Protein AF-A0A367HZF8-F1 (afdb_monomer)

Mean predicted aligned error: 10.72 Å

pLDDT: mean 70.65, std 14.62, range [42.12, 89.94]

Solvent-accessible surface area (backbone atoms only — not com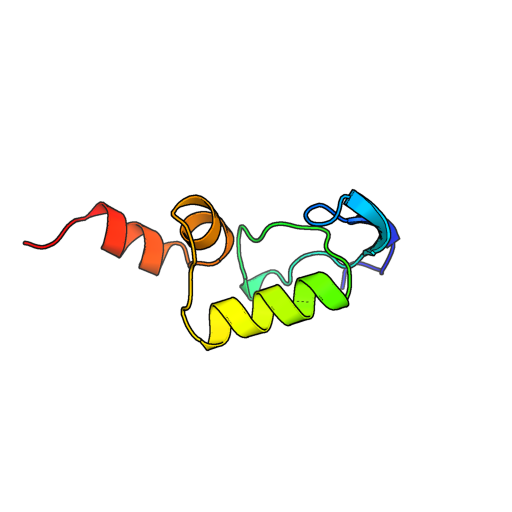parable to full-atom values): 4350 Å² total; per-residue (Å²): 134,85,76,78,40,82,39,59,16,67,80,83,62,51,77,41,64,21,39,68,62,58,78,93,58,61,77,37,82,55,36,26,27,72,70,58,45,49,55,48,52,52,31,54,74,65,69,59,56,87,43,75,68,48,36,62,35,60,42,52,72,67,60,49,49,55,64,70,68,50,90,128

Foldseek 3Di:
DDDFDQQQAQPPRDGGTWDADDVVQPQARDGHDPVVVVVLVVCLVVVVQPDPVSCVRGPDPVVVVVVVVDDD

Sequence (72 aa):
MSEPVEARCARCGQRRVVFPAPEEWGAAQSPLCTRDWQLYAEARANKTYVDFHDAFDNASDEELEEALRGPQ

Secondary structure (DSSP, 8-state):
-PPPEEEE-TTT--EEEEEPPPGGG-S---SEEHHHHHHHHHHHHHT---SHHHHHHHS-HHHHHHHHH---

Radius of gyration: 13.4 Å; Cα contacts (8 Å, |Δi|>4): 85; chains: 1; bounding box: 24×17×47 Å

Structure (mmCIF, N/CA/C/O backbone):
data_AF-A0A367HZF8-F1
#
_entry.id   AF-A0A367HZF8-F1
#
loop_
_atom_site.group_PDB
_atom_site.id
_atom_site.type_symbol
_atom_site.label_atom_id
_atom_site.label_alt_id
_atom_site.label_comp_id
_atom_site.label_asym_id
_atom_site.label_entity_id
_atom_site.label_seq_id
_atom_site.pdbx_PDB_ins_code
_atom_site.Cartn_x
_atom_site.Cartn_y
_atom_site.Cartn_z
_atom_site.occupancy
_atom_site.B_iso_or_equiv
_atom_site.auth_seq_id
_atom_site.auth_comp_id
_atom_site.auth_asym_id
_atom_site.auth_atom_id
_atom_site.pdbx_PDB_model_num
ATOM 1 N N . MET A 1 1 ? 16.544 0.766 -8.994 1.00 49.88 1 MET A N 1
ATOM 2 C CA . MET A 1 1 ? 15.238 1.296 -9.441 1.00 49.88 1 MET A CA 1
ATOM 3 C C . MET A 1 1 ? 14.579 0.217 -10.272 1.00 49.88 1 MET A C 1
ATOM 5 O O . MET A 1 1 ? 15.034 -0.031 -11.379 1.00 49.88 1 MET A O 1
ATOM 9 N N . SER A 1 2 ? 13.602 -0.485 -9.713 1.00 57.19 2 SER A N 1
ATOM 10 C CA . SER A 1 2 ? 12.863 -1.508 -10.453 1.00 57.19 2 SER A CA 1
ATOM 11 C C . SER A 1 2 ? 11.919 -0.826 -11.446 1.00 57.19 2 SER A C 1
ATOM 13 O O . SER A 1 2 ? 11.175 0.079 -11.069 1.00 57.19 2 SER A O 1
ATOM 15 N N . GLU A 1 3 ? 12.005 -1.207 -12.717 1.00 64.31 3 GLU A N 1
ATOM 16 C CA . GLU A 1 3 ? 11.250 -0.596 -13.814 1.00 64.3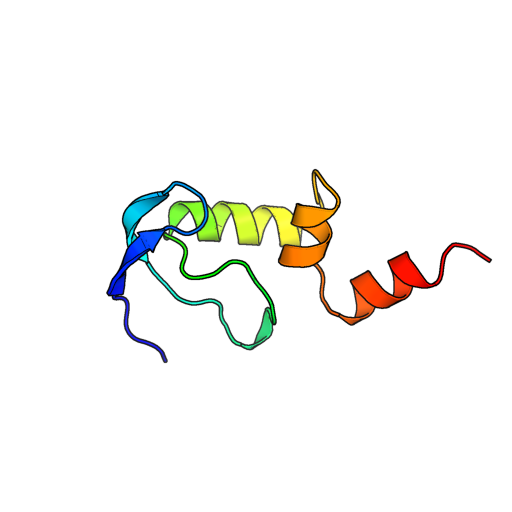1 3 GLU A CA 1
ATOM 17 C C . GLU A 1 3 ? 9.730 -0.809 -13.648 1.00 64.31 3 GLU A C 1
ATOM 19 O O . GLU A 1 3 ? 9.311 -1.844 -13.124 1.00 64.31 3 GLU A O 1
ATOM 24 N N . PRO A 1 4 ? 8.883 0.148 -14.071 1.00 68.44 4 PRO A N 1
ATOM 25 C CA . PRO A 1 4 ? 7.434 -0.033 -14.077 1.00 68.44 4 PRO A CA 1
ATOM 26 C C . PRO A 1 4 ? 7.038 -1.180 -15.014 1.00 68.44 4 PRO A C 1
ATOM 28 O O . PRO A 1 4 ? 7.390 -1.177 -16.193 1.00 68.44 4 PRO A O 1
ATOM 31 N N . VAL A 1 5 ? 6.273 -2.147 -14.503 1.00 80.75 5 VAL A N 1
ATOM 32 C CA . VAL A 1 5 ? 5.847 -3.336 -15.261 1.00 80.75 5 VAL A CA 1
ATOM 33 C C . VAL A 1 5 ? 4.336 -3.299 -15.469 1.00 80.75 5 VAL A C 1
ATOM 35 O O . VAL A 1 5 ? 3.581 -2.980 -14.551 1.00 80.75 5 VAL A O 1
ATOM 38 N N . GLU A 1 6 ? 3.857 -3.664 -16.660 1.00 87.50 6 GLU A N 1
ATOM 39 C CA . GLU A 1 6 ? 2.437 -3.972 -16.854 1.00 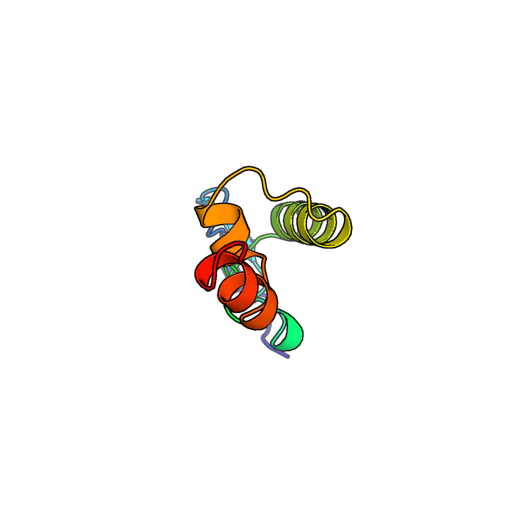87.50 6 GLU A CA 1
ATOM 40 C C . GLU A 1 6 ? 2.100 -5.336 -16.243 1.00 87.50 6 GLU A C 1
ATOM 42 O O . GLU A 1 6 ? 2.334 -6.391 -16.838 1.00 87.50 6 GLU A O 1
ATOM 47 N N . ALA A 1 7 ? 1.513 -5.319 -15.049 1.00 87.44 7 ALA A N 1
ATOM 48 C CA . ALA A 1 7 ? 1.084 -6.521 -14.347 1.00 87.44 7 ALA A CA 1
ATOM 49 C C . ALA A 1 7 ? -0.251 -6.298 -13.623 1.00 87.44 7 ALA A C 1
ATOM 51 O O . ALA A 1 7 ? -0.947 -5.298 -13.807 1.00 87.44 7 ALA A O 1
ATOM 52 N N . ARG A 1 8 ? -0.677 -7.292 -12.847 1.00 89.19 8 ARG A N 1
ATOM 53 C CA . ARG A 1 8 ? -1.902 -7.211 -12.053 1.00 89.19 8 ARG A CA 1
ATOM 54 C C . ARG A 1 8 ? -1.580 -6.528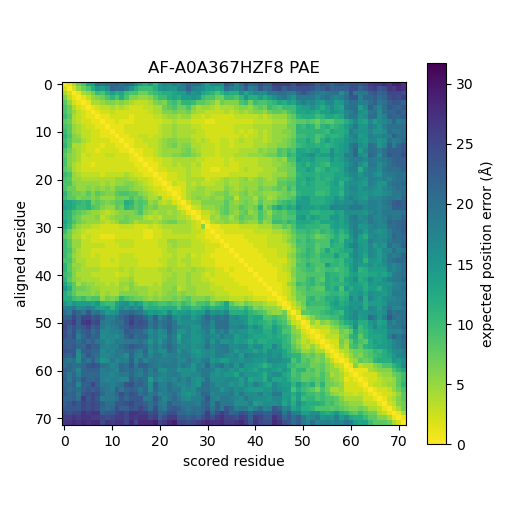 -10.726 1.00 89.19 8 ARG A C 1
ATOM 56 O O . ARG A 1 8 ? -0.678 -6.976 -10.030 1.00 89.19 8 ARG A O 1
ATOM 63 N N . CYS A 1 9 ? -2.303 -5.464 -10.385 1.00 87.62 9 CYS A N 1
ATOM 64 C CA . CYS A 1 9 ? -2.158 -4.823 -9.076 1.00 87.62 9 CYS A CA 1
ATOM 65 C C . CYS A 1 9 ? -2.563 -5.802 -7.966 1.00 87.62 9 CYS A C 1
ATOM 67 O O . CYS A 1 9 ? -3.653 -6.374 -8.043 1.00 87.62 9 CYS A O 1
ATOM 69 N N . ALA A 1 10 ? -1.719 -5.956 -6.944 1.00 83.44 10 ALA A N 1
ATOM 70 C CA . ALA A 1 10 ? -1.964 -6.864 -5.823 1.00 83.44 10 ALA A CA 1
ATOM 71 C C . ALA A 1 10 ? -3.229 -6.502 -5.020 1.00 83.44 10 ALA A C 1
ATOM 73 O O . ALA A 1 10 ? -3.928 -7.399 -4.560 1.00 83.44 10 ALA A O 1
ATOM 74 N N . ARG A 1 11 ? -3.576 -5.208 -4.940 1.00 83.50 11 ARG A N 1
ATOM 75 C CA . ARG A 1 11 ? -4.741 -4.717 -4.187 1.00 83.50 11 ARG A CA 1
ATOM 76 C C . ARG A 1 11 ? -6.041 -4.769 -4.987 1.00 83.50 11 ARG A C 1
ATOM 78 O O . ARG A 1 11 ? -6.973 -5.485 -4.646 1.00 83.50 11 ARG A O 1
ATOM 85 N N . CYS A 1 12 ? -6.129 -4.008 -6.078 1.00 85.38 12 CYS A N 1
ATOM 86 C CA . CYS A 1 12 ? -7.377 -3.890 -6.844 1.00 85.38 12 CYS A CA 1
ATOM 87 C C . CYS A 1 12 ? -7.564 -4.972 -7.923 1.00 85.38 12 CYS A C 1
ATOM 89 O O . CYS A 1 12 ? -8.604 -5.010 -8.583 1.00 85.38 12 CYS A O 1
ATOM 91 N N . GLY A 1 13 ? -6.549 -5.799 -8.191 1.00 86.69 13 GLY A N 1
ATOM 92 C CA . GLY A 1 13 ? -6.631 -6.906 -9.145 1.00 86.69 13 GLY A CA 1
ATOM 93 C C . GLY A 1 13 ? -6.752 -6.512 -10.624 1.00 86.69 13 GLY A C 1
ATOM 94 O O . GLY A 1 13 ? -6.900 -7.399 -11.467 1.00 86.69 13 GLY A O 1
ATOM 95 N N . GLN A 1 14 ? -6.701 -5.226 -10.986 1.00 88.44 14 GLN A N 1
ATOM 96 C CA . GLN A 1 14 ? -6.735 -4.799 -12.393 1.00 88.44 14 GLN A CA 1
ATOM 97 C C . GLN A 1 14 ? -5.344 -4.875 -13.035 1.00 88.44 14 GLN A C 1
ATOM 99 O O . GLN A 1 14 ? -4.335 -4.632 -12.371 1.00 88.44 14 GLN A O 1
ATOM 104 N N . ARG A 1 15 ? -5.297 -5.191 -14.335 1.00 89.31 15 ARG A N 1
ATOM 105 C CA . ARG A 1 15 ? -4.062 -5.209 -15.130 1.00 89.31 15 ARG A CA 1
ATOM 106 C C . ARG A 1 15 ? -3.731 -3.792 -15.595 1.00 89.31 15 ARG A C 1
ATOM 108 O O . ARG A 1 15 ? -4.533 -3.186 -16.300 1.00 89.31 15 ARG A O 1
ATOM 115 N N . ARG A 1 16 ? -2.599 -3.258 -15.143 1.00 89.69 16 ARG A N 1
ATOM 116 C CA . ARG A 1 16 ? -2.123 -1.900 -15.438 1.00 89.69 16 ARG A CA 1
ATOM 117 C C . ARG A 1 16 ? -0.641 -1.774 -15.107 1.00 89.69 16 ARG A C 1
ATOM 119 O O . ARG A 1 16 ? -0.036 -2.719 -14.611 1.00 89.69 16 ARG A O 1
ATOM 126 N N . VAL A 1 17 ? -0.067 -0.603 -15.355 1.00 89.69 17 VAL A N 1
ATOM 127 C CA . VAL A 1 17 ? 1.280 -0.294 -14.874 1.00 89.69 17 VAL A CA 1
ATOM 128 C C . VAL A 1 17 ? 1.281 -0.341 -13.347 1.00 89.69 17 VAL A C 1
ATOM 130 O O . VAL A 1 17 ? 0.496 0.352 -12.687 1.00 89.69 17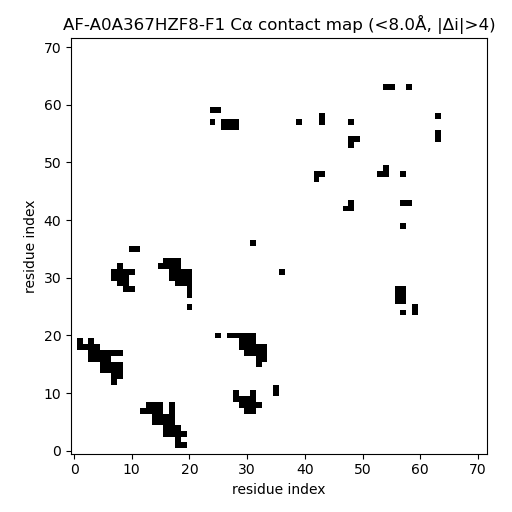 VAL A O 1
ATOM 133 N N . VAL A 1 18 ? 2.133 -1.202 -12.806 1.00 89.94 18 VAL A N 1
ATOM 134 C CA . VAL A 1 18 ? 2.352 -1.364 -11.375 1.00 89.94 18 VAL A CA 1
ATOM 135 C C . VAL A 1 18 ? 3.800 -1.057 -11.034 1.00 89.94 18 VAL A C 1
ATOM 137 O O . VAL A 1 18 ? 4.706 -1.187 -11.859 1.00 89.94 18 VAL A O 1
ATOM 140 N N . PHE A 1 19 ? 3.993 -0.646 -9.792 1.00 87.25 19 PHE A N 1
ATOM 141 C CA . PHE A 1 19 ? 5.267 -0.241 -9.237 1.00 87.25 19 PHE A CA 1
ATOM 142 C C . PHE A 1 19 ? 5.534 -1.106 -8.007 1.00 87.25 19 PHE A C 1
ATOM 144 O O . PHE A 1 19 ? 4.603 -1.353 -7.227 1.00 87.25 19 PHE A O 1
ATOM 151 N N . PRO A 1 20 ? 6.765 -1.596 -7.835 1.00 84.19 20 PRO A N 1
ATOM 152 C CA . PRO A 1 20 ? 7.135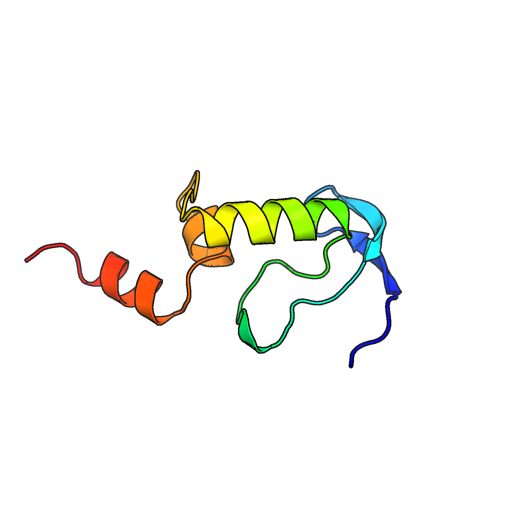 -2.298 -6.622 1.00 84.19 20 PRO A CA 1
ATOM 153 C C . PRO A 1 20 ? 7.223 -1.335 -5.438 1.00 84.19 20 PRO A C 1
ATOM 155 O O . PRO A 1 20 ? 7.364 -0.124 -5.621 1.00 84.19 20 PRO A O 1
ATOM 158 N N . ALA A 1 21 ? 7.147 -1.891 -4.231 1.00 78.88 21 ALA A N 1
ATOM 159 C CA . ALA A 1 21 ? 7.371 -1.131 -3.010 1.00 78.88 21 ALA A CA 1
ATOM 160 C C . ALA A 1 21 ? 8.790 -0.550 -2.984 1.00 78.88 21 ALA A C 1
ATOM 162 O O . ALA A 1 21 ? 9.731 -1.243 -3.389 1.00 78.88 21 ALA A O 1
ATOM 163 N N . PRO A 1 22 ? 8.970 0.695 -2.511 1.00 74.88 22 PRO A N 1
ATOM 164 C CA . PRO A 1 22 ? 10.299 1.174 -2.172 1.00 74.88 22 PRO A CA 1
ATOM 165 C C . PRO A 1 22 ? 10.845 0.345 -0.998 1.00 74.88 22 PRO A C 1
ATOM 167 O O . PRO A 1 22 ? 10.103 0.010 -0.075 1.00 74.88 22 PRO A O 1
ATOM 170 N N . GLU A 1 23 ? 12.138 0.003 -1.030 1.00 75.19 23 GLU A N 1
ATOM 171 C CA . GLU A 1 23 ? 12.781 -0.842 -0.002 1.00 75.19 23 GLU A CA 1
ATOM 172 C C . GLU A 1 23 ? 12.624 -0.267 1.414 1.00 75.19 23 GLU A C 1
ATOM 174 O O . GLU A 1 23 ? 12.524 -1.012 2.384 1.00 75.19 23 GLU A O 1
ATOM 179 N N . GLU A 1 24 ? 12.526 1.059 1.529 1.00 71.56 24 GLU A N 1
ATOM 180 C CA . GLU A 1 24 ? 12.318 1.772 2.791 1.00 71.56 24 GLU A CA 1
ATOM 181 C C . GLU A 1 24 ? 10.961 1.468 3.462 1.00 71.56 24 GLU A C 1
ATOM 183 O O . GLU A 1 24 ? 10.774 1.770 4.640 1.00 71.56 24 GLU A O 1
ATOM 188 N N . TRP A 1 25 ? 10.000 0.883 2.734 1.00 70.50 25 TRP A N 1
ATOM 189 C CA . TRP A 1 25 ? 8.676 0.523 3.261 1.00 70.50 25 TRP A CA 1
ATOM 190 C C . TRP A 1 25 ? 8.567 -0.942 3.688 1.00 70.50 25 TRP A C 1
ATOM 192 O O . TRP A 1 25 ? 7.521 -1.329 4.206 1.00 70.50 25 TRP A O 1
ATOM 202 N N . GLY A 1 26 ? 9.635 -1.733 3.541 1.00 70.81 26 GLY A N 1
ATOM 203 C CA . GLY A 1 26 ? 9.691 -3.112 4.025 1.00 70.81 26 GLY A CA 1
ATOM 204 C C . GLY A 1 26 ? 8.684 -4.039 3.336 1.00 70.81 26 GLY A C 1
ATOM 205 O O . GLY A 1 26 ? 8.567 -4.043 2.109 1.00 70.81 26 GLY A O 1
ATOM 206 N N . ALA A 1 27 ? 7.966 -4.842 4.129 1.00 66.44 27 ALA A N 1
ATOM 207 C CA . ALA A 1 27 ? 7.022 -5.873 3.684 1.00 66.44 27 ALA A CA 1
ATOM 208 C C . ALA A 1 27 ? 5.667 -5.317 3.189 1.00 66.44 27 ALA A C 1
ATOM 210 O O . ALA A 1 27 ? 4.610 -5.861 3.493 1.00 66.44 27 ALA A O 1
ATOM 211 N N . ALA A 1 28 ? 5.697 -4.241 2.405 1.00 69.38 28 ALA A N 1
ATOM 212 C CA . ALA A 1 28 ? 4.503 -3.644 1.829 1.00 69.38 28 ALA A CA 1
ATOM 213 C C . ALA A 1 28 ? 3.863 -4.546 0.764 1.00 69.38 28 ALA A C 1
ATOM 215 O O . ALA A 1 28 ? 4.557 -5.136 -0.077 1.00 69.38 28 ALA A O 1
ATOM 216 N N . GLN A 1 29 ? 2.529 -4.565 0.717 1.00 69.75 29 GLN A N 1
ATOM 217 C CA . GLN A 1 29 ? 1.786 -5.216 -0.359 1.00 69.75 29 GLN A CA 1
ATOM 218 C C . GLN A 1 29 ? 2.224 -4.649 -1.719 1.00 69.75 29 GLN A C 1
ATOM 220 O O . GLN A 1 29 ? 2.016 -3.476 -2.013 1.00 69.75 29 GLN A O 1
ATOM 225 N N . S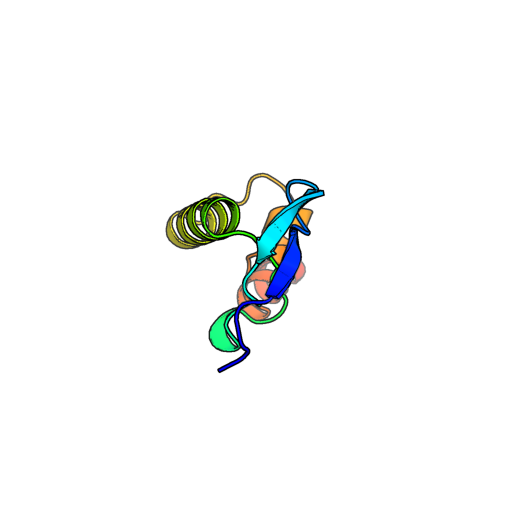ER A 1 30 ? 2.850 -5.470 -2.562 1.00 77.56 30 SER A N 1
ATOM 226 C CA . SER A 1 30 ? 3.460 -5.044 -3.827 1.00 77.56 30 SER A CA 1
ATOM 227 C C . SER A 1 30 ? 3.418 -6.181 -4.857 1.00 77.56 30 SER A C 1
ATOM 229 O O . SER A 1 30 ? 3.514 -7.348 -4.474 1.00 77.56 30 SER A O 1
ATOM 231 N N . PRO A 1 31 ? 3.291 -5.888 -6.168 1.00 86.12 31 PRO A N 1
ATOM 232 C CA . PRO A 1 31 ? 3.300 -4.560 -6.790 1.00 86.12 31 PRO A CA 1
ATOM 233 C C . PRO A 1 31 ? 1.906 -3.908 -6.883 1.00 86.12 31 PRO A C 1
ATOM 235 O O . PRO A 1 31 ? 0.898 -4.572 -7.149 1.00 86.12 31 PRO A O 1
ATOM 238 N N . LEU A 1 32 ? 1.849 -2.581 -6.712 1.00 86.44 32 LEU A N 1
ATOM 239 C CA . LEU A 1 32 ? 0.608 -1.792 -6.730 1.00 86.44 32 LEU A CA 1
ATOM 240 C C . LEU A 1 32 ? 0.571 -0.785 -7.877 1.00 86.44 32 LEU A C 1
ATOM 242 O O . LEU A 1 32 ? 1.597 -0.339 -8.385 1.00 86.44 32 LEU A O 1
ATOM 246 N N . CYS A 1 33 ? -0.634 -0.395 -8.289 1.00 89.19 33 CYS A N 1
ATOM 247 C CA . CYS A 1 33 ? -0.795 0.702 -9.239 1.00 89.19 33 CYS A CA 1
ATOM 248 C C . CYS A 1 33 ? -0.658 2.069 -8.556 1.00 89.19 33 CYS A C 1
ATOM 250 O O . CYS A 1 33 ? -0.836 2.174 -7.347 1.00 89.19 33 CYS A O 1
ATOM 252 N N . THR A 1 34 ? -0.429 3.135 -9.330 1.00 87.25 34 THR A N 1
ATOM 253 C CA . THR A 1 34 ? -0.256 4.505 -8.805 1.00 87.25 34 THR A CA 1
ATOM 254 C C . THR A 1 34 ? -1.365 4.935 -7.843 1.00 87.25 34 THR A C 1
ATOM 256 O O . THR A 1 34 ? -1.083 5.541 -6.817 1.00 87.25 34 THR A O 1
ATOM 259 N N . ARG A 1 35 ? -2.625 4.596 -8.143 1.00 86.06 35 ARG A N 1
ATOM 260 C CA . ARG A 1 35 ? -3.767 4.938 -7.282 1.00 86.06 35 ARG A CA 1
ATOM 261 C C . ARG A 1 35 ? -3.719 4.205 -5.941 1.00 86.06 35 ARG A C 1
ATOM 263 O O . ARG A 1 35 ? -3.943 4.817 -4.906 1.00 86.06 35 ARG A O 1
ATOM 270 N N . ASP A 1 36 ? -3.452 2.902 -5.966 1.00 85.38 36 ASP A N 1
ATOM 271 C CA . ASP A 1 36 ? -3.380 2.104 -4.739 1.00 85.38 36 ASP A CA 1
ATOM 272 C C . ASP A 1 36 ? -2.150 2.482 -3.908 1.00 85.38 36 ASP A C 1
ATOM 274 O O . ASP A 1 36 ? -2.234 2.462 -2.684 1.00 85.38 36 ASP A O 1
ATOM 278 N N . TRP A 1 37 ? -1.061 2.905 -4.563 1.00 85.50 37 TRP A N 1
ATOM 279 C CA . TRP A 1 37 ? 0.110 3.479 -3.904 1.00 85.50 37 TRP A CA 1
ATOM 280 C C . TRP A 1 37 ? -0.179 4.805 -3.205 1.00 85.50 37 TRP A C 1
ATOM 282 O O . TRP A 1 37 ? 0.292 5.004 -2.093 1.00 85.50 37 TRP A O 1
ATOM 292 N N . GLN A 1 38 ? -0.964 5.697 -3.819 1.00 83.25 38 GLN A N 1
ATOM 293 C CA . GLN A 1 38 ? -1.394 6.941 -3.168 1.00 83.25 38 GLN A CA 1
ATOM 294 C C . GLN A 1 38 ? -2.217 6.644 -1.914 1.00 83.25 38 GLN A C 1
ATOM 296 O O . GLN A 1 38 ? -1.873 7.122 -0.840 1.00 83.25 38 GLN A O 1
ATOM 301 N N . LEU A 1 39 ? -3.212 5.760 -2.027 1.00 82.88 39 LEU A N 1
ATOM 302 C CA . LEU A 1 39 ? -4.036 5.356 -0.886 1.00 82.88 39 LEU A CA 1
ATOM 303 C C . LEU A 1 39 ? -3.210 4.695 0.227 1.00 82.88 39 LEU A C 1
ATOM 305 O O . LEU A 1 39 ? -3.485 4.906 1.403 1.00 82.88 39 LEU A O 1
ATOM 309 N N . TYR A 1 40 ? -2.214 3.886 -0.140 1.00 78.19 40 TYR A N 1
ATOM 310 C CA . TYR A 1 40 ? -1.279 3.269 0.800 1.00 78.19 40 TYR A CA 1
ATOM 311 C C . TYR A 1 40 ? -0.425 4.331 1.514 1.00 78.19 40 TYR A C 1
ATOM 313 O O . TYR A 1 40 ? -0.342 4.350 2.740 1.00 78.19 40 TYR A O 1
ATOM 321 N N . ALA A 1 41 ? 0.155 5.272 0.762 1.00 79.19 41 ALA A N 1
ATOM 322 C CA . ALA A 1 41 ? 0.947 6.368 1.315 1.00 79.19 41 ALA A CA 1
ATOM 323 C C . ALA A 1 41 ? 0.120 7.262 2.254 1.00 79.19 41 ALA A C 1
ATOM 325 O O . ALA A 1 41 ? 0.599 7.643 3.320 1.00 79.19 41 ALA A O 1
ATOM 326 N N . GLU A 1 42 ? -1.128 7.562 1.889 1.00 80.00 42 GLU A N 1
ATOM 327 C CA . GLU A 1 42 ? -2.063 8.326 2.717 1.00 80.00 42 GLU A CA 1
ATOM 328 C C . GLU A 1 42 ? -2.430 7.577 4.005 1.00 80.00 42 GLU A C 1
ATOM 330 O O . GLU A 1 42 ? -2.430 8.183 5.077 1.00 80.00 42 GLU A O 1
ATOM 335 N N . ALA A 1 43 ? -2.703 6.270 3.937 1.00 75.62 43 ALA A N 1
ATOM 336 C CA . ALA A 1 43 ? -3.011 5.460 5.118 1.00 75.62 43 ALA A CA 1
ATOM 337 C C . ALA A 1 43 ? -1.826 5.406 6.093 1.00 75.62 43 ALA A C 1
ATOM 339 O O . ALA A 1 43 ? -2.003 5.637 7.292 1.00 75.62 43 ALA A O 1
ATOM 340 N N . ARG A 1 44 ? -0.609 5.199 5.571 1.00 74.12 44 ARG A N 1
ATOM 341 C CA . ARG A 1 44 ? 0.626 5.195 6.365 1.00 74.12 44 ARG A CA 1
ATOM 342 C C . ARG A 1 44 ? 0.924 6.567 6.974 1.00 74.12 44 ARG A C 1
ATOM 344 O O . ARG A 1 44 ? 1.258 6.647 8.151 1.00 74.12 44 ARG A O 1
ATOM 351 N N . ALA A 1 45 ? 0.755 7.652 6.213 1.00 77.94 45 ALA A N 1
ATOM 352 C CA . ALA A 1 45 ? 0.960 9.015 6.710 1.00 77.94 45 ALA A CA 1
ATOM 353 C C . ALA A 1 45 ? -0.022 9.389 7.832 1.00 77.94 45 ALA A C 1
ATOM 355 O O . ALA A 1 45 ? 0.354 10.088 8.772 1.00 77.94 45 ALA A O 1
ATOM 356 N N . ASN A 1 46 ? -1.265 8.910 7.753 1.00 73.75 46 ASN A N 1
ATOM 357 C CA . ASN A 1 46 ? -2.296 9.192 8.750 1.00 73.75 46 ASN A CA 1
ATOM 358 C C . ASN A 1 46 ? -2.337 8.172 9.904 1.00 73.75 46 ASN A C 1
ATOM 360 O O . ASN A 1 46 ? -3.139 8.347 10.819 1.00 73.75 46 ASN A O 1
ATOM 364 N N . LYS A 1 47 ? -1.507 7.114 9.879 1.00 67.81 47 LYS A N 1
ATOM 365 C CA . LYS A 1 47 ? -1.573 5.959 10.802 1.00 67.81 47 LYS A CA 1
ATOM 366 C C . LYS A 1 47 ? -2.983 5.359 10.926 1.00 67.81 47 LYS A C 1
ATOM 368 O O . LYS A 1 47 ? -3.351 4.787 11.950 1.00 67.81 47 LYS A O 1
ATOM 373 N N . THR A 1 48 ? -3.802 5.513 9.890 1.00 62.53 48 THR A N 1
ATOM 374 C CA . THR A 1 48 ? -5.176 5.009 9.852 1.00 62.53 48 THR A CA 1
ATOM 375 C C . THR A 1 48 ? -5.160 3.614 9.251 1.00 62.53 48 THR A C 1
ATOM 377 O O . THR A 1 48 ? -5.544 3.427 8.097 1.00 62.53 48 THR A O 1
ATOM 380 N N . TYR A 1 49 ? -4.668 2.648 10.025 1.00 63.84 49 TYR A N 1
ATOM 381 C CA . TYR A 1 49 ? -4.703 1.234 9.661 1.00 63.84 49 TYR A CA 1
ATOM 382 C C . TYR A 1 49 ? -6.103 0.700 9.976 1.00 63.84 49 TYR A C 1
ATOM 384 O O . TYR A 1 49 ? -6.526 0.693 11.132 1.00 63.84 49 TYR A O 1
ATOM 392 N N . VAL A 1 50 ? -6.864 0.340 8.941 1.00 50.16 50 VAL A N 1
ATOM 393 C CA . VAL A 1 50 ? -8.298 0.018 9.085 1.00 50.16 50 VAL A CA 1
ATOM 394 C C . VAL A 1 50 ? -8.513 -1.388 9.665 1.00 50.16 50 VAL A C 1
ATOM 396 O O . VAL A 1 50 ? -9.532 -1.625 10.305 1.00 50.16 50 VAL A O 1
AT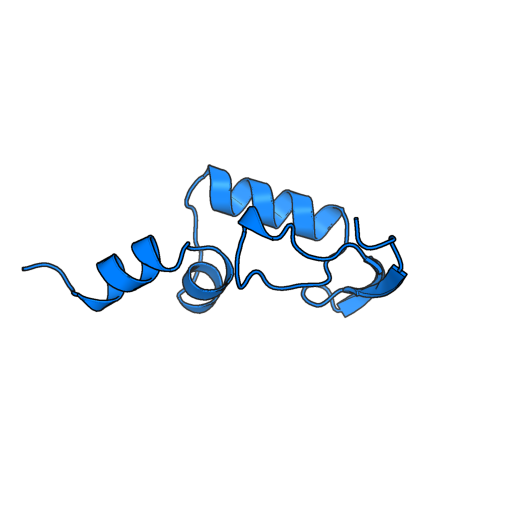OM 399 N N . ASP A 1 51 ? -7.536 -2.291 9.517 1.00 51.69 51 ASP A N 1
ATOM 400 C CA . ASP A 1 51 ? -7.603 -3.678 9.992 1.00 51.69 51 ASP A CA 1
ATOM 401 C C . ASP A 1 51 ? -6.215 -4.266 10.301 1.00 51.69 51 ASP A C 1
ATOM 403 O O . ASP A 1 51 ? -5.196 -3.750 9.850 1.00 51.69 51 ASP A O 1
ATOM 407 N N . PHE A 1 52 ? -6.164 -5.386 11.034 1.00 42.12 52 PHE A N 1
ATOM 408 C CA . PHE A 1 52 ? -4.916 -6.039 11.483 1.00 42.12 52 PHE A CA 1
ATOM 409 C C . PHE A 1 52 ? -3.986 -6.441 10.322 1.00 42.12 52 PHE A C 1
ATOM 411 O O . PHE A 1 52 ? -2.767 -6.371 10.444 1.00 42.12 52 PHE A O 1
ATOM 418 N N . HIS A 1 53 ? -4.563 -6.823 9.179 1.00 51.44 53 HIS A N 1
ATOM 419 C CA . HIS A 1 53 ? -3.816 -7.120 7.953 1.00 51.44 53 HIS A CA 1
ATOM 420 C C . HIS A 1 53 ? -3.274 -5.843 7.296 1.00 51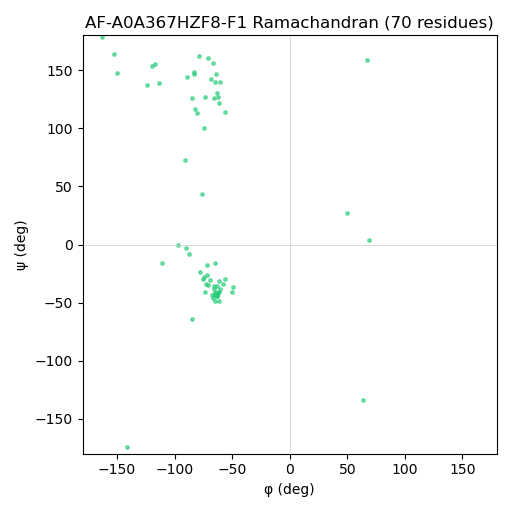.44 53 HIS A C 1
ATOM 422 O O . HIS A 1 53 ? -2.176 -5.844 6.760 1.00 51.44 53 HIS A O 1
ATOM 428 N N . ASP A 1 54 ? -4.020 -4.741 7.396 1.00 53.06 54 ASP A N 1
ATOM 429 C CA . ASP A 1 54 ? -3.619 -3.421 6.905 1.00 53.06 54 ASP A CA 1
ATOM 430 C C . ASP A 1 54 ? -2.500 -2.838 7.788 1.00 53.06 54 ASP A C 1
ATOM 432 O O . ASP A 1 54 ? -1.573 -2.227 7.271 1.00 53.06 54 ASP A O 1
ATOM 436 N N . ALA A 1 55 ? -2.526 -3.108 9.098 1.00 51.81 55 ALA A N 1
ATOM 437 C CA . ALA A 1 55 ? -1.428 -2.813 10.015 1.00 51.81 55 ALA A CA 1
ATOM 438 C C . ALA A 1 55 ? -0.194 -3.681 9.719 1.00 51.81 55 ALA A C 1
ATOM 440 O O . ALA A 1 55 ? 0.897 -3.143 9.655 1.00 51.81 55 ALA A O 1
ATOM 441 N N . PHE A 1 56 ? -0.335 -4.985 9.459 1.00 49.97 56 PHE A N 1
ATOM 442 C CA . PHE A 1 56 ? 0.798 -5.850 9.084 1.00 49.97 56 PHE A CA 1
ATOM 443 C C . PHE A 1 56 ? 1.425 -5.501 7.731 1.00 49.97 56 PHE A C 1
ATOM 445 O O . PHE A 1 56 ? 2.643 -5.557 7.598 1.00 49.97 56 PHE A O 1
ATOM 452 N N . ASP A 1 57 ? 0.613 -5.126 6.742 1.00 51.56 57 ASP A N 1
ATOM 453 C CA . ASP A 1 57 ? 1.104 -4.699 5.431 1.00 51.56 57 ASP A CA 1
ATOM 454 C C . ASP A 1 57 ? 1.705 -3.280 5.470 1.00 51.56 57 ASP A C 1
ATOM 456 O O . ASP A 1 57 ? 2.591 -3.005 4.670 1.00 51.56 57 ASP A O 1
ATOM 460 N N . ASN A 1 58 ? 1.247 -2.374 6.355 1.00 48.56 58 ASN A N 1
ATOM 461 C CA . ASN A 1 58 ? 1.660 -0.958 6.355 1.00 48.56 58 ASN A CA 1
ATOM 462 C C . ASN A 1 58 ? 2.526 -0.500 7.535 1.00 48.56 58 ASN A C 1
ATOM 464 O O . ASN A 1 58 ? 3.090 0.595 7.444 1.00 48.56 58 ASN A O 1
ATOM 468 N N . ALA A 1 59 ? 2.618 -1.239 8.634 1.00 53.44 59 ALA A N 1
ATOM 469 C CA . ALA A 1 59 ? 3.457 -0.876 9.772 1.00 53.44 59 ALA A CA 1
ATOM 470 C C . ALA A 1 59 ? 4.904 -1.322 9.526 1.00 53.44 59 ALA A C 1
ATOM 472 O O . ALA A 1 59 ? 5.167 -2.299 8.827 1.00 53.44 59 ALA A O 1
ATOM 473 N N . SER A 1 60 ? 5.870 -0.579 10.064 1.00 55.97 60 SER A N 1
ATOM 474 C CA . SER A 1 60 ? 7.244 -1.079 10.154 1.00 55.97 60 SER A CA 1
ATOM 475 C C . SER A 1 60 ? 7.308 -2.259 11.126 1.00 55.97 60 SER A C 1
ATOM 477 O O . SER A 1 60 ? 6.482 -2.349 12.037 1.00 55.97 60 SER A O 1
ATOM 479 N N . ASP A 1 61 ? 8.319 -3.122 10.981 1.00 59.03 61 ASP A N 1
ATOM 480 C CA . ASP A 1 61 ? 8.571 -4.224 11.921 1.00 59.03 61 ASP A CA 1
ATOM 481 C C . ASP A 1 61 ? 8.573 -3.750 13.389 1.00 59.03 61 ASP A C 1
ATOM 483 O O . ASP A 1 61 ? 8.013 -4.424 14.247 1.00 59.03 61 ASP A O 1
ATOM 487 N N . GLU A 1 62 ? 9.093 -2.548 13.673 1.00 55.56 62 GLU A N 1
ATOM 488 C CA . GLU A 1 62 ? 9.056 -1.933 15.012 1.00 55.56 62 GLU A CA 1
ATOM 489 C C . GLU A 1 62 ? 7.634 -1.643 15.526 1.00 55.56 62 GLU A C 1
ATOM 491 O O . GLU A 1 62 ? 7.330 -1.955 16.676 1.00 55.56 62 GLU A O 1
ATOM 496 N N . GLU A 1 63 ? 6.737 -1.092 14.697 1.00 55.16 63 GLU A N 1
ATOM 497 C CA . GLU A 1 63 ? 5.354 -0.816 15.125 1.00 55.16 63 GLU A CA 1
ATOM 498 C C . GLU A 1 63 ? 4.537 -2.119 15.268 1.00 55.16 63 GLU A C 1
ATOM 500 O O . GLU A 1 63 ? 3.622 -2.192 16.094 1.00 55.16 63 GLU A O 1
ATOM 505 N N . LEU A 1 64 ? 4.906 -3.182 14.539 1.00 60.31 64 LEU A N 1
ATOM 506 C CA . LEU A 1 64 ? 4.355 -4.529 14.730 1.00 60.31 64 LEU A CA 1
ATOM 507 C C . LEU A 1 64 ? 4.874 -5.203 16.001 1.00 60.31 64 LEU A C 1
ATOM 509 O O . LEU A 1 64 ? 4.093 -5.827 16.721 1.00 60.31 64 LEU A O 1
ATOM 513 N N . GLU A 1 65 ? 6.165 -5.064 16.308 1.00 61.41 65 GLU A N 1
ATOM 514 C CA . GLU A 1 65 ? 6.756 -5.558 17.554 1.00 61.41 65 GLU A CA 1
ATOM 515 C C . GLU A 1 65 ? 6.148 -4.882 18.787 1.00 61.41 65 GLU A C 1
ATOM 517 O O . GLU A 1 65 ? 5.863 -5.566 19.774 1.00 61.41 65 GLU A O 1
ATOM 522 N N . GLU A 1 66 ? 5.911 -3.568 18.748 1.00 61.09 66 GLU A N 1
ATOM 523 C CA . GLU A 1 66 ? 5.235 -2.858 19.842 1.00 61.09 66 GLU A CA 1
ATOM 524 C C . GLU A 1 66 ? 3.796 -3.350 20.040 1.00 61.09 66 GLU A C 1
ATOM 526 O O . GLU A 1 66 ? 3.383 -3.603 21.174 1.00 61.09 66 GLU A O 1
ATOM 531 N N . ALA A 1 67 ? 3.047 -3.575 18.956 1.00 57.69 67 ALA A N 1
ATOM 532 C CA . ALA A 1 67 ? 1.695 -4.125 19.034 1.00 57.69 67 ALA A CA 1
ATOM 533 C C . ALA A 1 67 ? 1.669 -5.575 19.564 1.00 57.69 67 ALA A C 1
ATOM 535 O O . ALA A 1 67 ? 0.757 -5.947 20.306 1.00 57.69 67 ALA A O 1
ATOM 536 N N . LEU A 1 68 ? 2.677 -6.391 19.226 1.00 56.47 68 LEU A N 1
ATOM 537 C CA . LEU A 1 68 ? 2.820 -7.781 19.683 1.00 56.47 68 LEU A CA 1
ATOM 538 C C . LEU A 1 68 ? 3.263 -7.902 21.148 1.00 56.47 68 LEU A C 1
ATOM 540 O O . LEU A 1 68 ? 2.933 -8.899 21.793 1.00 56.47 68 LEU A O 1
ATOM 544 N N . ARG A 1 69 ? 3.992 -6.916 21.692 1.00 66.06 69 ARG A N 1
ATOM 545 C CA . ARG A 1 69 ? 4.406 -6.919 23.109 1.00 66.06 69 ARG A CA 1
ATOM 546 C C . ARG A 1 69 ? 3.254 -6.654 24.079 1.00 66.06 69 ARG A C 1
ATOM 548 O O . ARG A 1 69 ? 3.379 -7.024 25.243 1.00 66.06 69 ARG A O 1
ATOM 555 N N . GLY A 1 70 ? 2.137 -6.107 23.595 1.00 43.09 70 GLY A N 1
ATOM 556 C CA . GLY A 1 70 ? 0.962 -5.784 24.403 1.00 43.09 70 GLY A CA 1
ATOM 557 C C . GLY A 1 70 ? 1.222 -4.657 25.418 1.00 43.09 70 GLY A C 1
ATOM 558 O O . GLY A 1 70 ? 2.370 -4.371 25.762 1.00 43.09 70 GLY A O 1
ATOM 559 N N . PRO A 1 71 ? 0.173 -3.975 25.910 1.00 46.00 71 PRO A N 1
ATOM 560 C CA . PRO A 1 71 ? 0.335 -3.014 26.993 1.00 46.00 71 PRO A CA 1
ATOM 561 C C . PRO A 1 71 ? 0.756 -3.761 28.267 1.00 46.00 71 PRO A C 1
ATOM 563 O O . PRO A 1 71 ? 0.086 -4.714 28.670 1.00 46.00 71 PRO A O 1
ATOM 566 N N . GLN A 1 72 ? 1.862 -3.336 28.885 1.00 45.38 72 GLN A N 1
ATOM 567 C CA . GLN A 1 72 ? 2.143 -3.663 30.287 1.00 45.38 72 GLN A CA 1
ATOM 568 C C . GLN A 1 72 ? 1.240 -2.859 31.222 1.00 45.38 72 GLN A C 1
ATOM 570 O O . GLN A 1 72 ? 0.972 -1.676 30.905 1.00 45.38 72 GLN A O 1
#